Protein 3OMT (pdb70)

Foldseek 3Di:
DPDQAWWQQLVLCVVLVHDLVRLCVVVVHDSVVSVCCNVSNDPDDPVVLVVSCVVSVHDSVNGTDDPD/DDQAWWDLLVLCVVLVHDLVNQCVQVVHDSVVSVCCNVSVDPDDLVVLVVSCVSSVHDSVNGTDDPD

Solvent-accessible surface area: 7903 Å² total; per-residue (Å²): 141,168,90,161,91,21,4,65,1,146,50,0,5,77,111,95,65,78,84,63,119,73,0,14,123,70,34,135,86,113,169,74,52,0,49,88,8,12,86,24,100,77,24,6,53,1,75,22,1,14,75,0,1,143,33,6,95,10,19,0,56,73,0,0,29,52,47,178,208,122,146,107,26,3,66,1,143,55,0,4,77,109,86,66,83,85,55,109,63,0,10,145,70,33,132,76,109,134,95,44,0,47,89,12,11,88,28,108,68,26,5,53,1,73,20,0,12,51,0,1,131,32,8,132,15,10,0,56,56,0,0,33,43,44,153

Sequence (135 aa):
TERKKIFNRLKSVLAEKGKTNLWLTETLDKNKTTVSSKKWCTNDVQPSLLETLFDIAEALNVDVRELIIVSTKERKIIFNRLKSVLAEKGKTNLWLTTEETLDKNKKTTTVSSKKWCTNDVQPSLETLLFDIAEALNVDVRELIIVSTK

Nearest PDB structures (foldseek):
  3omt-assembly1_B  TM=1.010E+00  e=4.190E-11  Cytophaga hutchinsonii ATCC 33406
  3bs3-assembly1_A-2  TM=9.926E-01  e=1.210E-06  Bacteroides fragilis NCTC 9343
  2xi8-assembly1_A  TM=8.864E-01  e=1.452E-03  Enterococcus faecalis
  2xj3-assembly1_A  TM=8.855E-01  e=1.452E-03  Enterococcus faecalis
  2b5a-assembly1_A  TM=8.877E-01  e=2.467E-03  [Bacillus] caldolyticus

Secondary structure (DSSP, 8-state):
------B-HHHHHHHHT--HHHHHHHTT--HHHHHHHHTTSSPPPHHHHHHHHHHHTS-GGGGB----/-----B-HHHHHHHTT--HHHHHHHHT--HHHHHHHHTTSSPPPHHHHHHHHHHHTS-GGGGB----

CATH classification: 1.10.260.40

B-factor: mean 16.76, std 8.92, range [5.43, 55.79]

Radius of gyration: 15.11 Å; Cα contacts (8 Å, |Δi|>4): 196; chains: 2; bounding box: 30×32×40 Å

Structure (mmCIF, N/CA/C/O backbone):
data_3OMT
#
_entry.id   3OMT
#
_cell.length_a   39.855
_cell.length_b   44.882
_cell.length_c   86.408
_cell.angle_alpha   90.000
_cell.angle_beta   90.000
_cell.angle_gamma   90.000
#
_symmetry.space_group_name_H-M   'P 21 21 21'
#
loop_
_entity.id
_entity.type
_entity.pdbx_description
1 polymer 'uncharacterized protein'
2 non-polymer 'PHOSPHATE ION'
3 water water
#
loop_
_atom_site.group_PDB
_atom_site.id
_atom_site.type_symbol
_atom_site.label_atom_id
_atom_site.label_alt_id
_atom_site.label_comp_id
_atom_site.label_asym_id
_atom_site.label_entity_id
_atom_site.label_seq_id
_atom_site.pdbx_PDB_ins_code
_atom_site.Cartn_x
_atom_site.Cartn_y
_atom_site.Cartn_z
_atom_site.occupancy
_atom_site.B_iso_or_equiv
_atom_site.auth_seq_id
_atom_site.auth_comp_id
_atom_site.auth_asym_id
_atom_site.auth_atom_id
_atom_site.pdbx_PDB_model_num
ATOM 1 N N . THR A 1 5 ? 9.962 35.247 15.459 1.00 26.62 2 THR A N 1
ATOM 2 C CA . THR A 1 5 ? 8.752 34.456 15.854 1.00 24.90 2 THR A CA 1
ATOM 3 C C . THR A 1 5 ? 8.410 34.427 17.351 1.00 21.87 2 THR A C 1
ATOM 4 O O . THR A 1 5 ? 9.270 34.350 18.232 1.00 24.55 2 THR A O 1
ATOM 8 N N . GLU A 1 6 ? 7.117 34.330 17.610 1.00 18.20 3 GLU A N 1
ATOM 9 C CA . GLU A 1 6 ? 6.606 34.314 18.969 1.00 15.12 3 GLU A CA 1
ATOM 10 C C . GLU A 1 6 ? 6.305 32.862 19.323 1.00 12.72 3 GLU A C 1
ATOM 11 O O . GLU A 1 6 ? 5.871 32.595 20.420 1.00 12.33 3 GLU A O 1
ATOM 17 N N . ARG A 1 7 ? 6.503 31.952 18.372 1.00 10.38 4 ARG A N 1
ATOM 18 C CA . ARG A 1 7 ? 6.148 30.534 18.604 1.00 9.53 4 ARG A CA 1
ATOM 19 C C . ARG A 1 7 ? 6.856 29.945 19.819 1.00 9.28 4 ARG A C 1
ATOM 20 O O . ARG A 1 7 ? 8.082 30.087 19.975 1.00 9.71 4 ARG A O 1
ATOM 28 N N . LYS A 1 8 ? 6.065 29.275 20.653 1.00 8.64 5 LYS A N 1
ATOM 29 C CA A LYS A 1 8 ? 6.569 28.527 21.797 0.60 8.99 5 LYS A CA 1
ATOM 30 C CA B LYS A 1 8 ? 6.554 28.541 21.819 0.40 9.08 5 LYS A CA 1
ATOM 31 C C . LYS A 1 8 ? 6.346 27.026 21.668 1.00 8.81 5 LYS A C 1
ATOM 32 O O . LYS A 1 8 ? 7.047 26.235 22.327 1.00 10.48 5 LYS A O 1
ATOM 43 N N . ILE A 1 9 ? 5.383 26.635 20.844 1.00 7.82 6 ILE A N 1
ATOM 44 C CA . ILE A 1 9 ? 4.986 25.259 20.681 1.00 8.06 6 ILE A CA 1
ATOM 45 C C . ILE A 1 9 ? 5.464 24.717 19.340 1.00 7.25 6 ILE A C 1
ATOM 46 O O . ILE A 1 9 ? 5.062 25.207 18.302 1.00 8.28 6 ILE A O 1
ATOM 51 N N . PHE A 1 10 ? 6.304 23.684 19.384 1.00 6.86 7 PHE A N 1
ATOM 52 C CA . PHE A 1 10 ? 6.926 23.088 18.212 1.00 6.11 7 PHE A CA 1
ATOM 53 C C . PHE A 1 10 ? 6.594 21.609 18.099 1.00 5.43 7 PHE A C 1
ATOM 54 O O . PHE A 1 10 ? 6.385 21.095 16.976 1.00 7.82 7 PHE A O 1
ATOM 62 N N . ASN A 1 11 ? 6.539 20.903 19.225 1.00 6.96 8 ASN A N 1
ATOM 63 C CA . ASN A 1 11 ? 6.249 19.485 19.198 1.00 6.95 8 ASN A CA 1
ATOM 64 C C . ASN A 1 11 ? 4.920 19.207 19.871 1.00 7.19 8 ASN A C 1
ATOM 65 O O . ASN A 1 11 ? 4.427 20.003 20.689 1.00 7.85 8 ASN A O 1
ATOM 70 N N . ARG A 1 12 ? 4.366 18.058 19.541 1.00 8.21 9 ARG A N 1
ATOM 71 C CA . ARG A 1 12 ? 3.201 17.535 20.230 1.00 8.81 9 ARG A CA 1
ATOM 72 C C . ARG A 1 12 ? 3.449 16.132 20.838 1.00 8.28 9 ARG A C 1
ATOM 73 O O . ARG A 1 12 ? 2.540 15.264 20.886 1.00 8.23 9 ARG A O 1
ATOM 81 N N . LEU A 1 13 ? 4.644 15.961 21.397 1.00 8.08 10 LEU A N 1
ATOM 82 C CA . LEU A 1 13 ? 5.010 14.711 22.044 1.00 8.62 10 LEU A CA 1
ATOM 83 C C . LEU A 1 13 ? 4.078 14.335 23.182 1.00 8.60 10 LEU A C 1
ATOM 84 O O . LEU A 1 13 ? 3.654 13.181 23.273 1.00 8.93 10 LEU A O 1
ATOM 89 N N . LYS A 1 14 ? 3.716 15.302 24.014 1.00 8.73 11 LYS A N 1
ATOM 90 C CA . LYS A 1 14 ? 2.839 15.037 25.154 1.00 9.15 11 LYS A CA 1
ATOM 91 C C . LYS A 1 14 ? 1.541 14.403 24.640 1.00 8.78 11 LYS A C 1
ATOM 92 O O . LYS A 1 14 ? 1.059 13.428 25.193 1.00 10.18 11 LYS A O 1
ATOM 98 N N . SER A 1 15 ? 0.974 14.989 23.586 1.00 7.96 12 SER A N 1
ATOM 99 C CA . SER A 1 15 ? -0.268 14.463 23.005 1.00 8.78 12 SER A CA 1
ATOM 100 C C . SER A 1 15 ? -0.109 13.061 22.461 1.00 7.73 12 SER A C 1
ATOM 101 O O . SER A 1 15 ? -1.010 12.232 22.621 1.00 8.40 12 SER A O 1
ATOM 104 N N . VAL A 1 16 ? 0.998 12.803 21.746 1.00 8.29 13 VAL A N 1
ATOM 105 C CA . VAL A 1 16 ? 1.202 11.475 21.136 1.00 7.46 13 VAL A CA 1
ATOM 106 C C . VAL A 1 16 ? 1.404 10.438 22.239 1.00 8.16 13 VAL A C 1
ATOM 107 O O . VAL A 1 16 ? 0.888 9.321 22.153 1.00 8.05 13 VAL A O 1
ATOM 111 N N . LEU A 1 17 ? 2.159 10.778 23.272 1.00 8.82 14 LEU A N 1
ATOM 112 C CA . LEU A 1 17 ? 2.317 9.854 24.386 1.00 7.95 14 LEU A CA 1
ATOM 113 C C . LEU A 1 17 ? 0.931 9.536 25.002 1.00 8.08 14 LEU A C 1
ATOM 114 O O . LEU A 1 17 ? 0.620 8.382 25.286 1.00 9.19 14 LEU A O 1
ATOM 119 N N . ALA A 1 18 ? 0.080 10.533 25.160 1.00 8.35 15 ALA A N 1
ATOM 120 C CA . ALA A 1 18 ? -1.270 10.301 25.667 1.00 8.22 15 ALA A CA 1
ATOM 121 C C . ALA A 1 18 ? -2.109 9.415 24.724 1.00 8.08 15 ALA A C 1
ATOM 122 O O . ALA A 1 18 ? -2.796 8.491 25.177 1.00 9.37 15 ALA A O 1
ATOM 124 N N . GLU A 1 19 ? -2.024 9.643 23.417 1.00 6.73 16 GLU A N 1
ATOM 125 C CA . GLU A 1 19 ? -2.741 8.844 22.451 1.00 7.71 16 GLU A CA 1
ATOM 126 C C . GLU A 1 19 ? -2.349 7.401 22.560 1.00 8.64 16 GLU A C 1
ATOM 127 O O . GLU A 1 19 ? -3.199 6.507 22.532 1.00 8.49 16 GLU A O 1
ATOM 133 N N . LYS A 1 20 ? -1.038 7.180 22.713 1.00 8.22 17 LYS A N 1
ATOM 134 C CA . LYS A 1 20 ? -0.491 5.829 22.728 1.00 8.73 17 LYS A CA 1
ATOM 135 C C . LYS A 1 20 ? -0.562 5.161 24.111 1.00 8.44 17 LYS A C 1
ATOM 136 O O . LYS A 1 20 ? -0.244 3.986 24.238 1.00 9.79 17 LYS A O 1
ATOM 142 N N . GLY A 1 21 ? -0.981 5.902 25.139 1.00 7.92 18 GLY A N 1
ATOM 143 C CA . GLY A 1 21 ? -1.026 5.355 26.493 1.00 9.42 18 GLY A CA 1
ATOM 144 C C . GLY A 1 21 ? 0.360 5.162 27.138 1.00 9.68 18 GLY A C 1
ATOM 145 O O . GLY A 1 21 ? 0.549 4.305 27.991 1.00 10.23 18 GLY A O 1
ATOM 146 N N . LYS A 1 22 ? 1.342 5.957 26.738 1.00 10.95 19 LYS A N 1
ATOM 147 C CA . LYS A 1 22 ? 2.695 5.868 27.285 1.00 11.04 19 LYS A CA 1
ATOM 148 C C . LYS A 1 22 ? 3.001 7.066 28.165 1.00 11.05 19 LYS A C 1
ATOM 149 O O . LYS A 1 22 ? 2.453 8.121 27.991 1.00 13.69 19 LYS A O 1
ATOM 155 N N . THR A 1 23 ? 3.855 6.873 29.151 1.00 12.44 20 THR A N 1
ATOM 156 C CA . THR A 1 23 ? 4.202 7.922 30.102 1.00 11.84 20 THR A CA 1
ATOM 157 C C . THR A 1 23 ? 5.565 8.484 29.729 1.00 11.44 20 THR A C 1
ATOM 158 O O . THR A 1 23 ? 6.334 7.860 28.964 1.00 10.99 20 THR A O 1
ATOM 162 N N . ASN A 1 24 ? 5.909 9.604 30.347 1.00 10.78 21 ASN A N 1
ATOM 163 C CA . ASN A 1 24 ? 7.253 10.160 30.221 1.00 11.55 21 ASN A CA 1
ATOM 164 C C . ASN A 1 24 ? 8.300 9.163 30.702 1.00 10.51 21 ASN A C 1
ATOM 165 O O . ASN A 1 24 ? 9.341 9.014 30.093 1.00 10.41 21 ASN A O 1
ATOM 170 N N . LEU A 1 25 ? 8.016 8.490 31.800 1.00 10.90 22 LEU A N 1
ATOM 171 C CA . LEU A 1 25 ? 8.931 7.428 32.324 1.00 11.84 22 LEU A CA 1
ATOM 172 C C . LEU A 1 25 ? 9.170 6.340 31.294 1.00 11.83 22 LEU A C 1
ATOM 173 O O . LEU A 1 25 ? 10.298 5.965 31.012 1.00 11.23 22 LEU A O 1
ATOM 178 N N . TRP A 1 26 ? 8.104 5.870 30.665 1.00 11.04 23 TRP A N 1
ATOM 179 C CA . TRP A 1 26 ? 8.274 4.852 29.623 1.00 11.27 23 TRP A CA 1
ATOM 180 C C . TRP A 1 26 ? 9.231 5.315 28.525 1.00 10.15 23 TRP A C 1
ATOM 181 O O . TRP A 1 26 ? 10.111 4.573 28.072 1.00 9.85 23 TRP A O 1
ATOM 192 N N . LEU A 1 27 ? 9.050 6.540 28.062 1.00 9.98 24 LEU A N 1
ATOM 193 C CA . LEU A 1 27 ? 9.881 7.034 26.944 1.00 9.47 24 LEU A CA 1
ATOM 194 C C . LEU A 1 27 ? 11.310 7.222 27.398 1.00 10.16 24 LEU A C 1
ATOM 195 O O . LEU A 1 27 ? 12.272 6.878 26.688 1.00 10.21 24 LEU A O 1
ATOM 200 N N . THR A 1 28 ? 11.453 7.703 28.622 1.00 10.30 25 THR A N 1
ATOM 201 C CA . THR A 1 28 ? 12.749 7.936 29.205 1.00 10.57 25 THR A CA 1
ATOM 202 C C . THR A 1 28 ? 13.561 6.639 29.313 1.00 10.37 25 THR A C 1
ATOM 203 O O . THR A 1 28 ? 14.700 6.574 28.895 1.00 11.49 25 THR A O 1
ATOM 207 N N . GLU A 1 29 ? 12.932 5.587 29.831 1.00 10.84 26 GLU A N 1
ATOM 208 C CA . GLU A 1 29 ? 13.580 4.290 29.932 1.00 11.98 26 GLU A CA 1
ATOM 209 C C . GLU A 1 29 ? 13.824 3.692 28.548 1.00 12.50 26 GLU A C 1
ATOM 210 O O . GLU A 1 29 ? 14.899 3.167 28.261 1.00 13.40 26 GLU A O 1
ATOM 216 N N . THR A 1 30 ? 12.819 3.734 27.680 1.00 12.20 27 THR A N 1
ATOM 217 C CA . THR A 1 30 ? 12.897 3.077 26.381 1.00 13.15 27 THR A CA 1
ATOM 218 C C . THR A 1 30 ? 14.056 3.627 25.556 1.00 12.40 27 THR A C 1
ATOM 219 O O . THR A 1 30 ? 14.780 2.873 24.885 1.00 13.82 27 THR A O 1
ATOM 223 N N . LEU A 1 31 ? 14.225 4.938 25.594 1.00 12.29 28 LEU A N 1
ATOM 224 C CA . LEU A 1 31 ? 15.284 5.598 24.821 1.00 12.51 28 LEU A CA 1
ATOM 225 C C . LEU A 1 31 ? 16.593 5.745 25.584 1.00 12.56 28 LEU A C 1
ATOM 226 O O . LEU A 1 31 ? 17.526 6.332 25.058 1.00 13.98 28 LEU A O 1
ATOM 231 N N . ASP A 1 32 ? 16.687 5.220 26.815 1.00 13.27 29 ASP A N 1
ATOM 232 C CA . ASP A 1 32 ? 17.925 5.287 27.617 1.00 12.31 29 ASP A CA 1
ATOM 233 C C . ASP A 1 32 ? 18.345 6.755 27.785 1.00 12.96 29 ASP A C 1
ATOM 234 O O . ASP A 1 32 ? 19.483 7.103 27.551 1.00 12.91 29 ASP A O 1
ATOM 239 N N . LYS A 1 33 ? 17.376 7.613 28.134 1.00 12.79 30 LYS A N 1
ATOM 240 C CA . LYS A 1 33 ? 17.593 9.045 28.270 1.00 13.74 30 LYS A CA 1
ATOM 241 C C . LYS A 1 33 ? 17.530 9.450 29.756 1.00 13.55 30 LYS A C 1
ATOM 242 O O . LYS A 1 33 ? 17.215 8.661 30.635 1.00 14.31 30 LYS A O 1
ATOM 248 N N . ASN A 1 34 ? 17.857 10.694 30.020 1.00 14.63 31 ASN A N 1
ATOM 249 C CA . ASN A 1 34 ? 17.710 11.283 31.348 1.00 14.10 31 ASN A CA 1
ATOM 250 C C . ASN A 1 34 ? 16.291 11.833 31.498 1.00 13.85 31 ASN A C 1
ATOM 251 O O . ASN A 1 34 ? 15.676 12.280 30.522 1.00 14.34 31 ASN A O 1
ATOM 256 N N . LYS A 1 35 ? 15.781 11.832 32.710 1.00 14.11 32 LYS A N 1
ATOM 257 C CA . LYS A 1 35 ? 14.380 12.191 32.943 1.00 14.25 32 LYS A CA 1
ATOM 258 C C . LYS A 1 35 ? 14.108 13.638 32.628 1.00 13.77 32 LYS A C 1
ATOM 259 O O . LYS A 1 35 ? 13.048 13.971 32.054 1.00 12.98 32 LYS A O 1
ATOM 265 N N . THR A 1 36 ? 15.048 14.528 32.941 1.00 14.20 33 THR A N 1
ATOM 266 C CA . THR A 1 36 ? 14.749 15.944 32.713 1.00 15.35 33 THR A CA 1
ATOM 267 C C . THR A 1 36 ? 14.716 16.301 31.219 1.00 15.25 33 THR A C 1
ATOM 268 O O . THR A 1 36 ? 13.947 17.179 30.764 1.00 15.85 33 THR A O 1
ATOM 272 N N . THR A 1 37 ? 15.558 15.630 30.457 1.00 15.70 34 THR A N 1
ATOM 273 C CA . THR A 1 37 ? 15.606 15.808 29.010 1.00 15.36 34 THR A CA 1
ATOM 274 C C . THR A 1 37 ? 14.224 15.532 28.398 1.00 13.99 34 THR A C 1
ATOM 275 O O . THR A 1 37 ? 13.688 16.344 27.624 1.00 14.43 34 THR A O 1
ATOM 279 N N . VAL A 1 38 ? 13.648 14.399 28.771 1.00 13.25 35 VAL A N 1
ATOM 280 C CA . VAL A 1 38 ? 12.332 14.005 28.255 1.00 12.89 35 VAL A CA 1
ATOM 281 C C . VAL A 1 38 ? 11.239 14.939 28.740 1.00 12.42 35 VAL A C 1
ATOM 282 O O . VAL A 1 38 ? 10.358 15.349 27.990 1.00 12.55 35 VAL A O 1
ATOM 286 N N . SER A 1 39 ? 11.315 15.329 30.005 1.00 12.33 36 SER A N 1
ATOM 287 C CA A SER A 1 39 ? 10.340 16.246 30.547 0.60 12.07 36 SER A CA 1
ATOM 288 C CA B SER A 1 39 ? 10.360 16.266 30.574 0.40 12.39 36 SER A CA 1
ATOM 289 C C . SER A 1 39 ? 10.287 17.574 29.778 1.00 11.92 36 SER A C 1
ATOM 290 O O . SER A 1 39 ? 9.190 18.092 29.485 1.00 12.10 36 SER A O 1
ATOM 295 N N . LYS A 1 40 ? 11.457 18.111 29.454 1.00 11.56 37 LYS A N 1
ATOM 296 C CA A LYS A 1 40 ? 11.554 19.402 28.795 0.60 11.50 37 LYS A CA 1
ATOM 297 C CA B LYS A 1 40 ? 11.559 19.403 28.788 0.40 11.61 37 LYS A CA 1
ATOM 298 C C . LYS A 1 40 ? 11.103 19.291 27.333 1.00 10.97 37 LYS A C 1
ATOM 299 O O . LYS A 1 40 ? 10.607 20.260 26.755 1.00 11.10 37 LYS A O 1
ATOM 310 N N . TRP A 1 41 ? 11.264 18.114 26.731 1.00 9.84 38 TRP A N 1
ATOM 311 C CA . TRP A 1 41 ? 10.659 17.945 25.407 1.00 9.92 38 TRP A CA 1
ATOM 312 C C . TRP A 1 41 ? 9.123 18.130 25.543 1.00 10.26 38 TRP A C 1
ATOM 313 O O . TRP A 1 41 ? 8.466 18.834 24.754 1.00 8.84 38 TRP A O 1
ATOM 324 N N . CYS A 1 42 ? 8.538 17.432 26.505 1.00 10.37 39 CYS A N 1
ATOM 325 C CA . CYS A 1 42 ? 7.089 17.391 26.603 1.00 11.50 39 CYS A CA 1
ATOM 326 C C . CYS A 1 42 ? 6.477 18.757 26.919 1.00 10.79 39 CYS A C 1
ATOM 327 O O . CYS A 1 42 ? 5.379 19.087 26.440 1.00 11.64 39 CYS A O 1
ATOM 330 N N . THR A 1 43 ? 7.203 19.582 27.658 1.00 10.52 40 THR A N 1
ATOM 331 C CA . THR A 1 43 ? 6.736 20.935 27.938 1.00 10.40 40 THR A CA 1
ATOM 332 C C . THR A 1 43 ? 7.154 21.983 26.889 1.00 9.85 40 THR A C 1
ATOM 333 O O . THR A 1 43 ? 6.900 23.197 27.064 1.00 11.58 40 THR A O 1
ATOM 337 N N . ASN A 1 44 ? 7.776 21.542 25.799 1.00 8.86 41 ASN A N 1
ATOM 338 C CA . ASN A 1 44 ? 8.248 22.415 24.745 1.00 8.76 41 ASN A CA 1
ATOM 339 C C . ASN A 1 44 ? 9.261 23.433 25.241 1.00 10.13 41 ASN A C 1
ATOM 340 O O . ASN A 1 44 ? 9.421 24.507 24.657 1.00 11.29 41 ASN A O 1
ATOM 345 N N . ASP A 1 45 ? 9.980 23.051 26.297 1.00 10.32 42 ASP A N 1
ATOM 346 C CA . ASP A 1 45 ? 11.105 23.872 26.766 1.00 11.75 42 ASP A CA 1
ATOM 347 C C . ASP A 1 45 ? 12.389 23.643 26.020 1.00 12.70 42 ASP A C 1
ATOM 348 O O . ASP A 1 45 ? 13.149 24.591 25.804 1.00 15.02 42 ASP A O 1
ATOM 353 N N . VAL A 1 46 ? 12.656 22.393 25.638 1.00 12.30 43 VAL A N 1
ATOM 354 C CA . VAL A 1 46 ? 13.828 22.044 24.864 1.00 12.94 43 VAL A CA 1
ATOM 355 C C . VAL A 1 46 ? 13.307 21.104 23.778 1.00 11.96 43 VAL A C 1
ATOM 356 O O . VAL A 1 46 ? 12.491 20.205 24.053 1.00 14.45 43 VAL A O 1
ATOM 360 N N . GLN A 1 47 ? 13.750 21.305 22.551 1.00 9.33 44 GLN A N 1
ATOM 361 C CA . GLN A 1 47 ? 13.319 20.457 21.463 1.00 9.17 44 GLN A CA 1
ATOM 362 C C . GLN A 1 47 ? 14.320 19.339 21.222 1.00 9.94 44 GLN A C 1
ATOM 363 O O . GLN A 1 47 ? 15.542 19.555 21.250 1.00 11.30 44 GLN A O 1
ATOM 369 N N . PRO A 1 48 ? 13.815 18.147 20.944 1.00 9.03 45 PRO A N 1
ATOM 370 C CA . PRO A 1 48 ? 14.722 17.080 20.501 1.00 10.03 45 PRO A CA 1
ATOM 371 C C . PRO A 1 48 ? 15.300 17.397 19.129 1.00 9.80 45 PRO A C 1
ATOM 372 O O . PRO A 1 48 ? 14.696 18.139 18.385 1.00 8.64 45 PRO A O 1
ATOM 376 N N . SER A 1 49 ? 16.480 16.837 18.821 1.00 10.23 46 SER A N 1
ATOM 377 C CA . SER A 1 49 ? 16.993 16.870 17.471 1.00 9.28 46 SER A CA 1
ATOM 378 C C . SER A 1 49 ? 16.082 16.104 16.512 1.00 9.42 46 SER A C 1
ATOM 379 O O . SER A 1 49 ? 15.285 15.263 16.907 1.00 9.04 46 SER A O 1
ATOM 382 N N . LEU A 1 50 ? 16.251 16.361 15.231 1.00 9.63 47 LEU A N 1
ATOM 383 C CA A LEU A 1 50 ? 15.451 15.645 14.259 0.60 8.90 47 LEU A CA 1
ATOM 384 C CA B LEU A 1 50 ? 15.488 15.652 14.211 0.40 9.79 47 LEU A CA 1
ATOM 385 C C . LEU A 1 50 ? 15.766 14.155 14.327 1.00 9.12 47 LEU A C 1
ATOM 386 O O . LEU A 1 50 ? 14.840 13.328 14.311 1.00 8.94 47 LEU A O 1
ATOM 395 N N . GLU A 1 51 ? 17.042 13.791 14.478 1.00 9.83 48 GLU A N 1
ATOM 396 C CA . GLU A 1 51 ? 17.379 12.352 14.611 1.00 9.94 48 GLU A CA 1
ATOM 397 C C . GLU A 1 51 ? 16.704 11.716 15.828 1.00 9.67 48 GLU A C 1
ATOM 398 O O . GLU A 1 51 ? 16.148 10.617 15.723 1.00 9.44 48 GLU A O 1
ATOM 404 N N . THR A 1 52 ? 16.648 12.453 16.943 1.00 8.73 49 THR A N 1
ATOM 405 C CA . THR A 1 52 ? 15.980 11.935 18.127 1.00 9.13 49 THR A CA 1
ATOM 406 C C . THR A 1 52 ? 14.478 11.765 17.880 1.00 8.72 49 THR A C 1
ATOM 407 O O . THR A 1 52 ? 13.844 10.800 18.344 1.00 9.58 49 THR A O 1
ATOM 411 N N . LEU A 1 53 ? 13.893 12.714 17.154 1.00 8.32 50 LEU A N 1
ATOM 412 C CA . LEU A 1 53 ? 12.467 12.608 16.836 1.00 7.59 50 LEU A CA 1
ATOM 413 C C . LEU A 1 53 ? 12.176 11.294 16.095 1.00 8.02 50 LEU A C 1
ATOM 414 O O . LEU A 1 53 ? 11.173 10.646 16.344 1.00 7.83 50 LEU A O 1
ATOM 419 N N . PHE A 1 54 ? 13.061 10.893 15.186 1.00 8.02 51 PH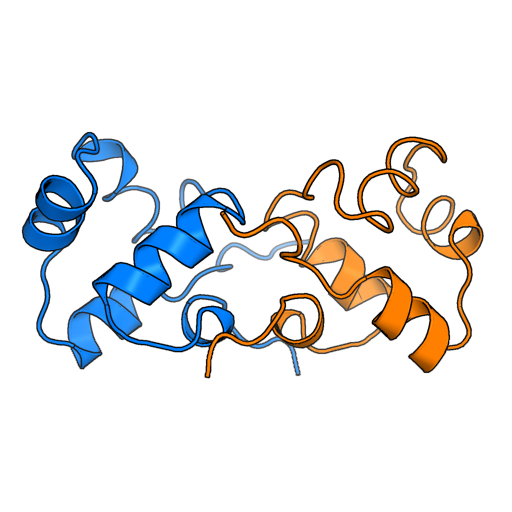E A N 1
ATOM 420 C CA . PHE A 1 54 ? 12.854 9.634 14.459 1.00 8.01 51 PHE A CA 1
ATOM 421 C C . PHE A 1 54 ? 12.906 8.435 15.451 1.00 8.36 51 PHE A C 1
ATOM 422 O O . PHE A 1 54 ? 12.115 7.504 15.330 1.00 8.83 51 PHE A O 1
ATOM 430 N N . ASP A 1 55 ? 13.818 8.477 16.412 1.00 8.73 52 ASP A N 1
ATOM 431 C CA . ASP A 1 55 ? 13.936 7.443 17.463 1.00 9.28 52 ASP A CA 1
ATOM 432 C C . ASP A 1 55 ? 12.663 7.377 18.323 1.00 8.77 52 ASP A C 1
ATOM 433 O O . ASP A 1 55 ? 12.163 6.305 18.594 1.00 9.82 52 ASP A O 1
ATOM 438 N N . ILE A 1 56 ? 12.122 8.545 18.695 1.00 8.50 53 ILE A N 1
ATOM 439 C CA . ILE A 1 56 ? 10.872 8.639 19.440 1.00 7.66 53 ILE A CA 1
ATOM 440 C C . ILE A 1 56 ? 9.734 8.018 18.624 1.00 8.00 53 ILE A C 1
ATOM 441 O O . ILE A 1 56 ? 8.920 7.246 19.157 1.00 9.60 53 ILE A O 1
ATOM 446 N N . ALA A 1 57 ? 9.660 8.368 17.338 1.00 8.07 54 ALA A N 1
ATOM 447 C CA . ALA A 1 57 ? 8.582 7.937 16.450 1.00 10.03 54 ALA A CA 1
ATOM 448 C C . ALA A 1 57 ? 8.641 6.415 16.303 1.00 10.33 54 ALA A C 1
ATOM 449 O O . ALA A 1 57 ? 7.630 5.728 16.313 1.00 11.26 54 ALA A O 1
ATOM 451 N N . GLU A 1 58 ? 9.852 5.882 16.183 1.00 10.98 55 GLU A N 1
ATOM 452 C CA . GLU A 1 58 ? 10.020 4.447 16.066 1.00 11.62 55 GLU A CA 1
ATOM 453 C C . GLU A 1 58 ? 9.552 3.722 17.365 1.00 11.94 55 GLU A C 1
ATOM 454 O O . GLU A 1 58 ? 8.829 2.702 17.300 1.00 13.22 55 GLU A O 1
ATOM 460 N N . ALA A 1 59 ? 9.923 4.256 18.515 1.00 11.30 56 ALA A N 1
ATOM 461 C CA . ALA A 1 59 ? 9.533 3.718 19.821 1.00 11.13 56 ALA A CA 1
ATOM 462 C C . ALA A 1 59 ? 8.025 3.693 19.997 1.00 10.94 56 ALA A C 1
ATOM 463 O O . ALA A 1 59 ? 7.457 2.698 20.490 1.00 12.42 56 ALA A O 1
ATOM 465 N N . LEU A 1 60 ? 7.386 4.775 19.575 1.00 10.38 57 LEU A N 1
ATOM 466 C CA . LEU A 1 60 ? 5.933 4.928 19.682 1.00 11.29 57 LEU A CA 1
ATOM 467 C C . LEU A 1 60 ? 5.143 4.305 18.562 1.00 11.69 57 LEU A C 1
ATOM 468 O O . LEU A 1 60 ? 3.894 4.232 18.639 1.00 12.52 57 LEU A O 1
ATOM 473 N N . ASN A 1 61 ? 5.822 3.904 17.504 1.00 12.01 58 ASN A N 1
ATOM 474 C CA . ASN A 1 61 ? 5.163 3.346 16.304 1.00 13.91 58 ASN A CA 1
ATOM 475 C C . ASN A 1 61 ? 4.178 4.316 15.628 1.00 13.89 58 ASN A C 1
ATOM 476 O O . ASN A 1 61 ? 3.006 3.970 15.330 1.00 14.85 58 ASN A O 1
ATOM 481 N N . VAL A 1 62 ? 4.659 5.545 15.427 1.00 11.62 59 VAL A N 1
ATOM 482 C CA . VAL A 1 62 ? 3.912 6.587 14.758 1.00 11.54 59 VAL A CA 1
ATOM 483 C C . VAL A 1 62 ? 4.808 7.194 13.701 1.00 10.47 59 VAL A C 1
ATOM 484 O O . VAL A 1 62 ? 6.036 7.134 13.785 1.00 10.11 59 VAL A O 1
ATOM 488 N N . ASP A 1 63 ? 4.181 7.817 12.709 1.00 10.77 60 ASP A N 1
ATOM 489 C CA . ASP A 1 63 ? 4.903 8.603 11.728 1.00 10.74 60 ASP A CA 1
ATOM 490 C C . ASP A 1 63 ? 5.545 9.759 12.492 1.00 9.76 60 ASP A C 1
ATOM 491 O O . ASP A 1 63 ? 4.890 10.444 13.259 1.00 8.81 60 ASP A O 1
ATOM 496 N N . VAL A 1 64 ? 6.834 9.943 12.286 1.00 8.30 61 VAL A N 1
ATOM 497 C CA . VAL A 1 64 ? 7.593 11.023 12.905 1.00 8.40 61 VAL A CA 1
ATOM 498 C C . VAL A 1 64 ? 6.901 12.379 12.690 1.00 7.53 61 VAL A C 1
ATOM 499 O O . VAL A 1 64 ? 6.947 13.263 13.562 1.00 7.90 61 VAL A O 1
ATOM 503 N N . ARG A 1 65 ? 6.225 12.536 11.557 1.00 7.26 62 ARG A N 1
ATOM 504 C CA . ARG A 1 65 ? 5.560 13.822 11.268 1.00 6.62 62 ARG A CA 1
ATOM 505 C C . ARG A 1 65 ? 4.512 14.175 12.331 1.00 7.04 62 ARG A C 1
ATOM 506 O O . ARG A 1 65 ? 4.236 15.391 12.576 1.00 8.66 62 ARG A O 1
ATOM 514 N N . GLU A 1 66 ? 3.900 13.156 12.951 1.00 6.97 63 GLU A N 1
ATOM 515 C CA . GLU A 1 66 ? 2.869 13.409 13.948 1.00 7.49 63 GLU A CA 1
ATOM 516 C C . GLU A 1 66 ? 3.425 13.994 15.258 1.00 7.43 63 GLU A C 1
ATOM 517 O O . GLU A 1 66 ? 2.663 14.497 16.064 1.00 7.25 63 GLU A O 1
ATOM 523 N N . LEU A 1 67 ? 4.749 13.914 15.474 1.00 7.10 64 LEU A N 1
ATOM 524 C CA . LEU A 1 67 ? 5.350 14.442 16.696 1.00 7.37 64 LEU A CA 1
ATOM 525 C C . LEU A 1 67 ? 5.506 15.946 16.636 1.00 7.61 64 LEU A C 1
ATOM 526 O O . LEU A 1 67 ? 5.796 16.550 17.640 1.00 8.47 64 LEU A O 1
ATOM 531 N N . ILE A 1 68 ? 5.360 16.535 15.447 1.00 7.41 65 ILE A N 1
ATOM 532 C CA A ILE A 1 68 ? 5.575 17.973 15.192 0.60 8.36 65 ILE A CA 1
ATOM 533 C CA B ILE A 1 68 ? 5.540 17.982 15.349 0.40 8.23 65 ILE A CA 1
ATOM 534 C C . ILE A 1 68 ? 4.202 18.612 14.972 1.00 7.90 65 ILE A C 1
ATOM 535 O O . ILE A 1 68 ? 3.352 18.008 14.311 1.00 7.65 65 ILE A O 1
ATOM 544 N N . VAL A 1 69 ? 3.979 19.819 15.474 1.00 7.55 66 VAL A N 1
ATOM 545 C CA . VAL A 1 69 ? 2.698 20.479 15.193 1.00 7.88 66 VAL A CA 1
ATOM 546 C C . VAL A 1 69 ? 2.684 20.914 13.713 1.00 8.02 66 VAL A C 1
ATOM 547 O O . VAL A 1 69 ? 3.711 21.308 13.140 1.00 9.29 66 VAL A O 1
ATOM 551 N N . SER A 1 70 ? 1.517 20.768 13.093 1.00 8.03 67 SER A N 1
ATOM 552 C CA . SER A 1 70 ? 1.305 21.251 11.738 1.00 9.35 67 SER A CA 1
ATOM 553 C C . SER A 1 70 ? 1.361 22.773 11.615 1.00 10.07 67 SER A C 1
ATOM 554 O O . SER A 1 70 ? 0.916 23.513 12.505 1.00 10.43 67 SER A O 1
ATOM 557 N N . THR A 1 71 ? 1.879 23.262 10.490 1.00 10.30 68 THR A N 1
ATOM 558 C CA . THR A 1 71 ? 1.814 24.672 10.192 1.00 12.35 68 THR A CA 1
ATOM 559 C C . THR A 1 71 ? 1.000 24.954 8.914 1.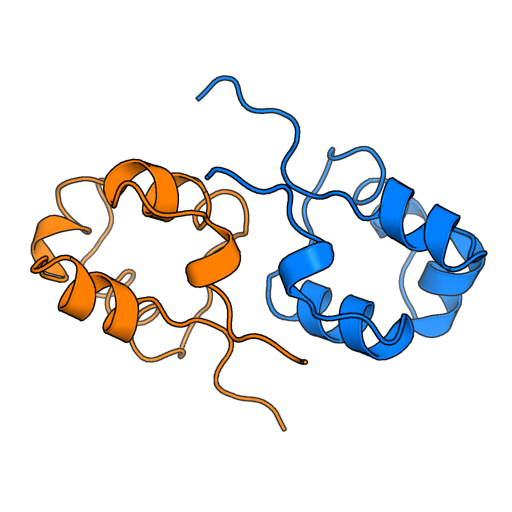00 14.66 68 THR A C 1
ATOM 560 O O . THR A 1 71 ? 1.009 26.078 8.432 1.00 20.72 68 THR A O 1
ATOM 564 N N . LYS A 1 72 ? 0.372 23.944 8.359 0.70 15.83 69 LYS A N 1
ATOM 565 C CA . LYS A 1 72 ? -0.527 24.103 7.217 0.70 19.20 69 LYS A CA 1
ATOM 566 C C . LYS A 1 72 ? -1.479 25.219 7.422 0.70 20.30 69 LYS A C 1
ATOM 567 O O . LYS A 1 72 ? -2.210 25.212 8.407 0.70 22.55 69 LYS A O 1
ATOM 573 N N . GLU B 1 6 ? 20.048 2.355 10.305 0.70 28.05 3 GLU B N 1
ATOM 574 C CA . GLU B 1 6 ? 21.086 2.993 9.448 0.70 27.88 3 GLU B CA 1
ATOM 575 C C . GLU B 1 6 ? 20.464 4.100 8.585 0.70 26.94 3 GLU B C 1
ATOM 576 O O . GLU B 1 6 ? 20.854 4.293 7.434 0.70 26.95 3 GLU B O 1
ATOM 582 N N . ARG B 1 7 ? 19.508 4.846 9.143 1.00 26.20 4 ARG B N 1
ATOM 583 C CA . ARG B 1 7 ? 18.871 5.933 8.369 1.00 24.05 4 ARG B CA 1
ATOM 584 C C . ARG B 1 7 ? 19.874 7.054 8.160 1.00 23.34 4 ARG B C 1
ATOM 585 O O . ARG B 1 7 ? 20.640 7.413 9.046 1.00 25.32 4 ARG B O 1
ATOM 593 N N . LYS B 1 8 ? 19.908 7.556 6.946 1.00 22.50 5 LYS B N 1
ATOM 594 C CA . LYS B 1 8 ? 20.766 8.651 6.597 1.00 22.62 5 LYS B CA 1
ATOM 595 C C . LYS B 1 8 ? 19.973 9.869 6.168 1.00 20.44 5 LYS B C 1
ATOM 596 O O . LYS B 1 8 ? 20.481 10.972 6.251 1.00 22.26 5 LYS B O 1
ATOM 602 N N . ILE B 1 9 ? 18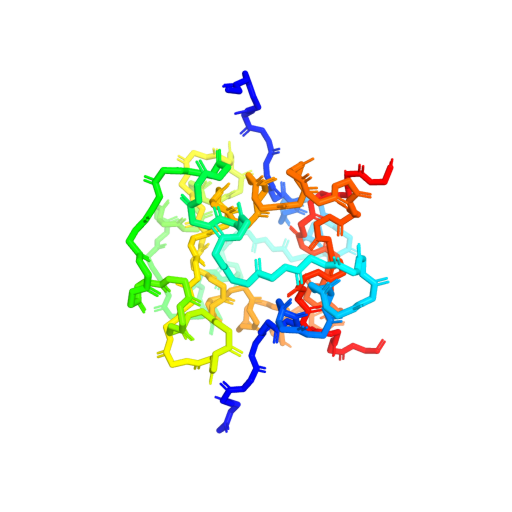.760 9.663 5.674 1.00 18.60 6 ILE B N 1
ATOM 603 C CA A ILE B 1 9 ? 17.987 10.727 5.062 0.60 17.05 6 ILE B CA 1
ATOM 604 C CA B ILE B 1 9 ? 17.997 10.740 5.079 0.40 16.71 6 ILE B CA 1
ATOM 605 C C . ILE B 1 9 ? 16.829 11.034 6.008 1.00 15.57 6 ILE B C 1
ATOM 606 O O . ILE B 1 9 ? 15.974 10.200 6.231 1.00 15.86 6 ILE B O 1
ATOM 615 N N . PHE B 1 10 ? 16.841 12.222 6.575 1.00 13.99 7 PHE B N 1
ATOM 616 C CA . PHE B 1 10 ? 15.831 12.642 7.527 1.00 11.32 7 PHE B CA 1
ATOM 617 C C . PHE B 1 10 ? 14.965 13.780 7.049 1.00 10.72 7 PHE B C 1
ATOM 618 O O . PHE B 1 10 ? 13.817 13.869 7.453 1.00 10.86 7 PHE B O 1
ATOM 626 N N . ASN B 1 11 ? 15.502 14.649 6.183 1.00 9.66 8 ASN B N 1
ATOM 627 C CA . ASN B 1 11 ? 14.746 15.776 5.638 1.00 9.89 8 ASN B CA 1
ATOM 628 C C . ASN B 1 11 ? 14.555 15.717 4.132 1.00 10.13 8 ASN B C 1
ATOM 629 O O . ASN B 1 11 ? 15.262 14.978 3.432 1.00 10.88 8 ASN B O 1
ATOM 634 N N . ARG B 1 12 ? 13.555 16.473 3.674 1.00 10.50 9 ARG B N 1
ATOM 635 C CA . ARG B 1 12 ? 13.176 16.610 2.283 1.00 11.69 9 ARG B CA 1
ATOM 636 C C . ARG B 1 12 ? 13.406 18.040 1.773 1.00 10.76 9 ARG B C 1
ATOM 637 O O . ARG B 1 12 ? 12.695 18.526 0.895 1.00 11.71 9 ARG B O 1
ATOM 645 N N . LEU B 1 13 ? 14.346 18.758 2.381 1.00 11.07 10 LEU B N 1
ATOM 646 C CA . LEU B 1 13 ? 14.541 20.190 2.053 1.00 9.81 10 LEU B CA 1
ATOM 647 C C . LEU B 1 13 ? 14.827 20.419 0.580 1.00 10.73 10 LEU B C 1
ATOM 648 O O . LEU B 1 13 ? 14.210 21.291 -0.060 1.00 12.80 10 LEU B O 1
ATOM 653 N N . LYS B 1 14 ? 15.734 19.636 0.028 1.00 11.64 11 LYS B N 1
ATOM 654 C CA . LYS B 1 14 ? 16.075 19.798 -1.378 1.00 13.29 11 LYS B CA 1
ATOM 655 C C . LYS B 1 14 ? 14.841 19.591 -2.254 1.00 13.01 11 LYS B C 1
ATOM 656 O O . LYS B 1 14 ? 14.605 20.380 -3.202 1.00 13.43 11 LYS B O 1
ATOM 662 N N . SER B 1 15 ? 14.059 18.547 -1.948 1.00 12.99 12 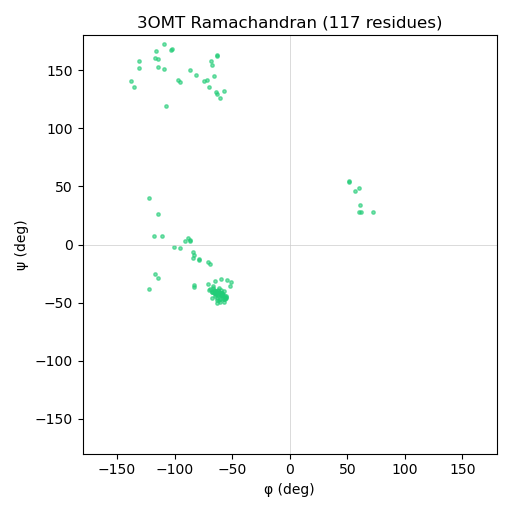SER B N 1
ATOM 663 C CA . SER B 1 15 ? 12.847 18.253 -2.717 1.00 14.03 12 SER B CA 1
ATOM 664 C C . SER B 1 15 ? 11.824 19.376 -2.618 1.00 13.69 12 SER B C 1
ATOM 665 O O . SER B 1 15 ? 11.217 19.785 -3.643 1.00 15.49 12 SER B O 1
ATOM 668 N N . VAL B 1 16 ? 11.659 19.912 -1.407 1.00 12.92 13 VAL B N 1
ATOM 669 C CA . VAL B 1 16 ? 10.681 20.979 -1.216 1.00 12.60 13 VAL B CA 1
ATOM 670 C C . VAL B 1 16 ? 11.116 22.307 -1.878 1.00 13.35 13 VAL B C 1
ATOM 671 O O . VAL B 1 16 ? 10.295 23.012 -2.461 1.00 14.47 13 VAL B O 1
ATOM 675 N N . LEU B 1 17 ? 12.398 22.637 -1.805 1.00 14.20 14 LEU B N 1
ATOM 676 C CA . LEU B 1 17 ? 12.911 23.778 -2.517 1.00 14.79 14 LEU B CA 1
ATOM 677 C C . LEU B 1 17 ? 12.566 23.627 -4.000 1.00 15.30 14 LEU B C 1
ATOM 678 O O . LEU B 1 17 ? 12.098 24.587 -4.594 1.00 17.32 14 LEU B O 1
ATOM 683 N N . ALA B 1 18 ? 12.778 22.439 -4.571 1.00 15.31 15 ALA B N 1
ATOM 684 C CA . ALA B 1 18 ? 12.503 22.216 -6.009 1.00 16.13 15 ALA B CA 1
ATOM 685 C C . ALA B 1 18 ? 10.975 22.379 -6.296 1.00 16.37 15 ALA B C 1
ATOM 686 O O . ALA B 1 18 ? 10.546 23.069 -7.251 1.00 17.10 15 ALA B O 1
ATOM 688 N N . GLU B 1 19 ? 10.152 21.833 -5.407 1.00 16.49 16 GLU B N 1
ATOM 689 C CA . GLU B 1 19 ? 8.710 21.962 -5.539 1.00 17.67 16 GLU B CA 1
ATOM 690 C C . GLU B 1 19 ? 8.287 23.404 -5.582 1.00 17.14 16 GLU B C 1
ATOM 691 O O . GLU B 1 19 ? 7.404 23.774 -6.391 1.00 18.95 16 GLU B O 1
ATOM 697 N N . LYS B 1 20 ? 8.878 24.224 -4.707 1.00 18.57 17 LYS B N 1
ATOM 698 C CA . LYS B 1 20 ? 8.520 25.623 -4.583 1.00 18.33 17 LYS B CA 1
ATOM 699 C C . LYS B 1 20 ? 9.269 26.572 -5.537 1.00 19.63 17 LYS B C 1
ATOM 700 O O . LYS B 1 20 ? 9.093 27.792 -5.461 1.00 21.12 17 LYS B O 1
ATOM 706 N N . GLY B 1 21 ? 10.100 26.013 -6.420 1.00 20.30 18 GLY B N 1
ATOM 707 C CA . GLY B 1 21 ? 10.903 26.812 -7.362 1.00 20.08 18 GLY B CA 1
ATOM 708 C C . GLY B 1 21 ? 11.895 27.776 -6.731 1.00 20.18 18 GLY B C 1
ATOM 709 O O . GLY B 1 21 ? 12.160 28.873 -7.277 1.00 21.43 18 GLY B O 1
ATOM 710 N N . LYS B 1 22 ? 12.466 27.375 -5.594 1.00 18.40 19 LYS B N 1
ATOM 711 C CA . LYS B 1 22 ? 13.424 28.194 -4.860 1.00 18.60 19 LYS B CA 1
ATOM 712 C C . LYS B 1 22 ? 14.787 27.537 -4.867 1.00 18.42 19 LYS B C 1
ATOM 713 O O . LYS B 1 22 ? 14.918 26.326 -4.998 1.00 22.09 19 LYS B O 1
ATOM 719 N N . THR B 1 23 ? 15.813 28.348 -4.764 1.00 18.69 20 THR B N 1
ATOM 720 C CA . THR B 1 23 ? 17.175 27.846 -4.735 1.00 19.04 20 THR B CA 1
ATOM 721 C C . THR B 1 23 ? 17.751 27.871 -3.313 1.00 18.27 20 THR B C 1
ATOM 722 O O . THR B 1 23 ? 17.242 28.565 -2.416 1.00 17.29 20 THR B O 1
ATOM 726 N N . ASN B 1 24 ? 18.878 27.200 -3.148 1.00 18.23 21 ASN B N 1
ATOM 727 C CA . ASN B 1 24 ? 19.669 27.300 -1.897 1.00 19.07 21 ASN B CA 1
ATOM 728 C C . ASN B 1 24 ? 20.019 28.752 -1.566 1.00 18.69 21 ASN B C 1
ATOM 729 O O . ASN B 1 24 ? 19.901 29.201 -0.437 1.00 18.07 21 ASN B O 1
ATOM 734 N N . LEU B 1 25 ? 20.440 29.491 -2.582 1.00 18.13 22 LEU B N 1
ATOM 735 C CA . LEU B 1 25 ? 20.811 30.867 -2.407 1.00 18.86 22 LEU B CA 1
ATOM 736 C C . LEU B 1 25 ? 19.646 31.681 -1.862 1.00 17.79 22 LEU B C 1
ATOM 737 O O . LEU B 1 25 ? 19.840 32.460 -0.952 1.00 18.26 22 LEU B O 1
ATOM 742 N N . TRP B 1 26 ? 18.437 31.460 -2.399 1.00 17.58 23 TRP B N 1
ATOM 743 C CA . TRP B 1 26 ? 17.233 32.119 -1.906 1.00 17.65 23 TRP B CA 1
ATOM 744 C C . TRP B 1 26 ? 17.075 31.847 -0.403 1.00 16.12 23 TRP B C 1
ATOM 745 O O . TRP B 1 26 ? 16.796 32.770 0.389 1.00 15.82 23 TRP B O 1
ATOM 756 N N . LEU B 1 27 ? 17.260 30.593 -0.006 1.00 16.23 24 LEU B N 1
ATOM 757 C CA . LEU B 1 27 ? 17.074 30.230 1.418 1.00 15.45 24 LEU B CA 1
ATOM 758 C C . LEU B 1 27 ? 18.143 30.864 2.323 1.00 15.74 24 LEU B C 1
ATOM 759 O O . LEU B 1 27 ? 17.836 31.378 3.400 1.00 16.21 24 LEU B O 1
ATOM 764 N N . THR B 1 28 ? 19.378 30.866 1.852 1.00 17.08 25 THR B N 1
ATOM 765 C CA A THR B 1 28 ? 20.489 31.482 2.590 0.60 18.20 25 THR B CA 1
ATOM 766 C CA B THR B 1 28 ? 20.495 31.475 2.574 0.40 17.95 25 THR B CA 1
ATOM 767 C C . THR B 1 28 ? 20.231 32.960 2.845 1.00 18.58 25 THR B C 1
ATOM 768 O O . THR B 1 28 ? 20.473 33.450 3.943 1.00 19.23 25 THR B O 1
ATOM 775 N N . GLU B 1 29 ? 19.749 33.672 1.827 1.00 19.78 26 GLU B N 1
ATOM 776 C CA A GLU B 1 29 ? 19.484 35.108 1.934 0.60 21.04 26 GLU B CA 1
ATOM 777 C CA B GLU B 1 29 ? 19.489 35.106 1.927 0.40 20.65 26 GLU B CA 1
ATOM 778 C C . GLU B 1 29 ? 18.262 35.356 2.808 1.00 20.64 26 GLU B C 1
ATOM 779 O O . GLU B 1 29 ? 18.301 36.183 3.724 1.00 21.66 26 GLU B O 1
ATOM 790 N N . THR B 1 30 ? 17.195 34.587 2.572 1.00 18.86 27 THR B N 1
ATOM 791 C CA . THR B 1 30 ? 15.989 34.732 3.324 1.00 18.61 27 THR B CA 1
ATOM 792 C C . THR B 1 30 ? 16.194 34.501 4.827 1.00 17.90 27 THR B C 1
ATOM 793 O O . THR B 1 30 ? 15.663 35.256 5.656 1.00 19.55 27 THR B O 1
ATOM 797 N N . LEU B 1 31 ? 16.956 33.476 5.177 1.00 17.79 28 LEU B N 1
ATOM 798 C CA . LEU B 1 31 ? 17.174 33.114 6.585 1.00 17.06 28 LEU B CA 1
ATOM 799 C C . LEU B 1 31 ? 18.459 33.701 7.218 1.00 15.77 28 LEU B C 1
ATOM 800 O O . LEU B 1 31 ? 18.703 33.542 8.406 1.00 15.48 28 LEU B O 1
ATOM 805 N N . ASP B 1 32 ? 19.259 34.412 6.428 1.00 16.12 29 ASP B N 1
ATOM 806 C CA . ASP B 1 32 ? 20.596 34.863 6.871 1.00 16.13 29 ASP B CA 1
ATOM 807 C C . ASP B 1 32 ? 21.449 33.754 7.424 1.00 15.38 29 ASP B C 1
ATOM 808 O O . ASP B 1 32 ? 21.947 33.869 8.551 1.00 16.97 29 ASP B O 1
ATOM 813 N N . LYS B 1 33 ? 21.620 32.701 6.631 1.00 14.37 30 LYS B N 1
ATOM 814 C CA . LYS B 1 33 ? 22.520 31.585 6.931 1.00 15.18 30 LYS B CA 1
ATOM 815 C C . LYS B 1 33 ? 23.630 31.500 5.912 1.00 15.71 30 LYS B C 1
ATOM 816 O O . LYS B 1 33 ? 23.603 32.149 4.856 1.00 18.78 30 LYS B O 1
ATOM 822 N N . ASN B 1 34 ? 24.646 30.719 6.228 1.00 16.49 31 ASN B N 1
ATOM 823 C CA . ASN B 1 34 ? 25.717 30.504 5.314 1.00 16.05 31 ASN B CA 1
ATOM 824 C C . ASN B 1 34 ? 25.370 29.458 4.286 1.00 15.58 31 ASN B C 1
ATOM 825 O O . ASN B 1 34 ? 24.666 28.477 4.575 1.00 14.44 31 ASN B O 1
ATOM 830 N N . LYS B 1 35 ? 25.884 29.648 3.085 1.00 16.22 32 LYS B N 1
ATOM 831 C CA A LYS B 1 35 ? 25.756 28.669 2.014 0.60 16.50 32 LYS B CA 1
ATOM 832 C CA B LYS B 1 35 ? 25.708 28.672 2.024 0.40 16.54 32 LYS B CA 1
ATOM 833 C C . LYS B 1 35 ? 26.067 27.248 2.414 1.00 16.04 32 LYS B C 1
ATOM 834 O O . LYS B 1 35 ? 25.296 26.309 2.107 1.00 16.02 32 LYS B O 1
ATOM 845 N N . THR B 1 36 ? 27.216 27.033 3.063 1.00 14.71 33 THR B N 1
ATOM 846 C CA A THR B 1 36 ? 27.615 25.654 3.353 0.60 15.64 33 THR B CA 1
ATOM 847 C CA B THR B 1 36 ? 27.629 25.669 3.364 0.40 15.49 33 THR B CA 1
ATOM 848 C C . THR B 1 36 ? 26.656 25.021 4.351 1.00 14.31 33 THR B C 1
ATOM 849 O O . THR B 1 36 ? 26.382 23.833 4.262 1.00 16.41 33 THR B O 1
ATOM 856 N N . THR B 1 37 ? 26.107 25.825 5.256 1.00 13.72 34 THR B N 1
ATOM 857 C CA . THR B 1 37 ? 25.142 25.314 6.242 1.00 12.70 34 THR B CA 1
ATOM 858 C C . THR B 1 37 ? 23.885 24.799 5.528 1.00 12.21 34 THR B C 1
ATOM 859 O O . THR B 1 37 ? 23.414 23.699 5.773 1.00 12.18 34 THR B O 1
ATOM 863 N N . VAL B 1 38 ? 23.338 25.613 4.659 1.00 12.67 35 VAL B N 1
ATOM 864 C CA . VAL B 1 38 ? 22.158 25.237 3.887 1.00 12.69 35 VAL B CA 1
ATOM 865 C C . VAL B 1 38 ? 22.449 24.018 2.983 1.00 13.27 35 VAL B C 1
ATOM 866 O O . VAL B 1 38 ? 21.645 23.081 2.874 1.00 11.54 35 VAL B O 1
ATOM 870 N N . SER B 1 39 ? 23.637 23.990 2.378 1.00 13.46 36 SER B N 1
ATOM 871 C CA A SER B 1 39 ? 24.015 22.867 1.545 0.50 14.64 36 SER B CA 1
ATOM 872 C CA B SER B 1 39 ? 24.021 22.858 1.549 0.50 13.73 36 SER B CA 1
ATOM 873 C C . SER B 1 39 ? 24.017 21.561 2.311 1.00 14.20 36 SER B C 1
ATOM 874 O O . SER B 1 39 ? 23.483 20.550 1.816 1.00 14.69 36 SER B O 1
ATOM 879 N N . LYS B 1 40 ? 24.597 21.588 3.515 1.00 13.64 37 LYS B N 1
ATOM 880 C CA A 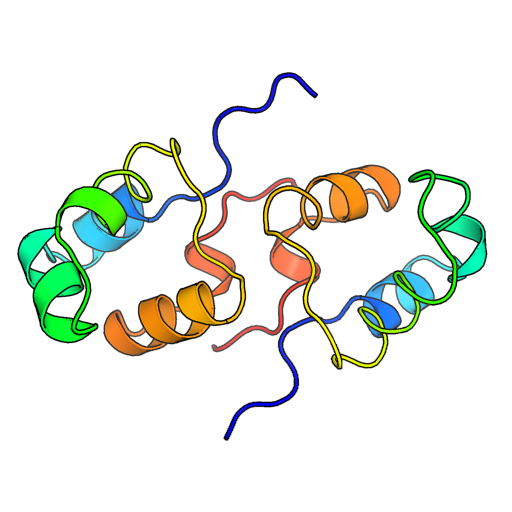LYS B 1 40 ? 24.663 20.419 4.372 0.60 14.08 37 LYS B CA 1
ATOM 881 C CA B LYS B 1 40 ? 24.657 20.399 4.337 0.40 13.83 37 LYS B CA 1
ATOM 882 C C . LYS B 1 40 ? 23.270 19.933 4.791 1.00 12.55 37 LYS B C 1
ATOM 883 O O . LYS B 1 40 ? 23.042 18.743 4.856 1.00 13.33 37 LYS B O 1
ATOM 894 N N . TRP B 1 41 ? 22.328 20.858 5.018 1.00 11.07 38 TRP B N 1
ATOM 895 C CA . TRP B 1 41 ? 20.930 20.443 5.244 1.00 10.81 38 TRP B CA 1
ATOM 896 C C . TRP B 1 41 ? 20.373 19.746 4.004 1.00 10.91 38 TRP B C 1
ATOM 897 O O . TRP B 1 41 ? 19.773 18.653 4.082 1.00 11.35 38 TRP B O 1
ATOM 908 N N . CYS B 1 42 ? 20.585 20.367 2.841 1.00 11.19 39 CYS B N 1
ATOM 909 C CA . CYS B 1 42 ? 20.022 19.809 1.597 1.00 12.22 39 CYS B CA 1
ATOM 910 C C . CYS B 1 42 ? 20.512 18.425 1.245 1.00 12.83 39 CYS B C 1
ATOM 911 O O . CYS B 1 42 ? 19.740 17.613 0.689 1.00 12.30 39 CYS B O 1
ATOM 914 N N . THR B 1 43 ? 21.805 18.167 1.521 1.00 12.93 40 THR B N 1
ATOM 915 C CA . THR B 1 43 ? 22.415 16.878 1.262 1.00 13.39 40 THR B CA 1
ATOM 916 C C . THR B 1 43 ? 22.236 15.883 2.410 1.00 12.39 40 THR B C 1
ATOM 917 O O . THR B 1 43 ? 22.735 14.765 2.347 1.00 13.23 40 THR B O 1
ATOM 921 N N . ASN B 1 44 ? 21.509 16.283 3.456 1.00 12.94 41 ASN B N 1
ATOM 922 C CA . ASN B 1 44 ? 21.258 15.436 4.622 1.00 13.22 41 ASN B CA 1
ATOM 923 C C . ASN B 1 44 ? 22.546 15.044 5.377 1.00 13.93 41 ASN B C 1
ATOM 924 O O . ASN B 1 44 ? 22.605 14.032 6.072 1.00 15.85 41 ASN B O 1
ATOM 929 N N . ASP B 1 45 ? 23.555 15.898 5.284 1.00 13.96 42 ASP B N 1
ATOM 930 C CA . ASP B 1 45 ? 24.799 15.704 6.006 1.00 15.33 42 ASP B CA 1
ATOM 931 C C . ASP B 1 45 ? 24.685 16.221 7.427 1.00 15.60 42 ASP B C 1
ATOM 932 O O . ASP B 1 45 ? 25.292 15.652 8.356 1.00 17.46 42 ASP B O 1
ATOM 937 N N . VAL B 1 46 ? 23.923 17.294 7.590 1.00 13.94 43 VAL B N 1
ATOM 938 C CA . VAL B 1 46 ? 23.654 17.852 8.900 1.00 14.28 43 VAL B CA 1
ATOM 939 C C . VAL B 1 46 ? 22.195 18.221 8.930 1.00 13.66 43 VAL B C 1
ATOM 940 O O . VAL B 1 46 ? 21.686 18.747 7.957 1.00 14.99 43 VAL B O 1
ATOM 944 N N . GLN B 1 47 ? 21.543 17.989 10.053 1.00 13.12 44 GLN B N 1
ATOM 945 C CA . GLN B 1 47 ? 20.140 18.340 10.175 1.00 11.89 44 GLN B CA 1
ATOM 946 C C . GLN B 1 47 ? 19.967 19.683 10.853 1.00 12.20 44 GLN B C 1
ATOM 947 O O . GLN B 1 47 ? 20.644 20.010 11.850 1.00 13.14 44 GLN B O 1
ATOM 953 N N . PRO B 1 48 ? 18.999 20.458 10.362 1.00 10.16 45 PRO B N 1
ATOM 954 C CA . PRO B 1 48 ? 18.631 21.661 11.093 1.00 11.53 45 PRO B CA 1
ATOM 955 C C . PRO B 1 48 ? 17.944 21.297 12.412 1.00 9.91 45 PRO B C 1
ATOM 956 O O . PRO B 1 48 ? 17.387 20.200 12.559 1.00 11.08 45 PRO B O 1
ATOM 960 N N . SER B 1 49 ? 17.972 22.224 13.351 1.00 9.76 46 SER B N 1
ATOM 961 C CA . SER B 1 49 ? 17.178 22.115 14.538 1.00 8.87 46 SER B CA 1
ATOM 962 C C . SER B 1 49 ? 15.738 22.138 14.193 1.00 8.34 46 SER B C 1
ATOM 963 O O . SER B 1 49 ? 15.343 22.637 13.156 1.00 8.77 46 SER B O 1
ATOM 966 N N . LEU B 1 50 ? 14.907 21.682 15.111 1.00 8.16 47 LEU B N 1
ATOM 967 C CA . LEU B 1 50 ? 13.454 21.741 14.848 1.00 7.69 47 LEU B CA 1
ATOM 968 C C . LEU B 1 50 ? 13.008 23.192 14.745 1.00 7.95 47 LEU B C 1
ATOM 969 O O . LEU B 1 50 ? 12.247 23.528 13.868 1.00 7.03 47 LEU B O 1
ATOM 974 N N . GLU B 1 51 ? 13.535 24.078 15.607 1.00 7.89 48 GLU B N 1
ATOM 975 C CA . GLU B 1 51 ? 13.164 25.474 15.485 1.00 7.99 48 GLU B CA 1
ATOM 976 C C . GLU B 1 51 ? 13.525 26.035 14.096 1.00 8.73 48 GLU B C 1
ATOM 977 O O . GLU B 1 51 ? 12.763 26.807 13.511 1.00 9.06 48 GLU B O 1
ATOM 983 N N . THR B 1 52 ? 14.706 25.715 13.594 1.00 8.09 49 THR B N 1
ATOM 984 C CA . THR B 1 52 ? 15.098 26.180 12.268 1.00 9.26 49 THR B CA 1
ATOM 985 C C . THR B 1 52 ? 14.263 25.564 11.173 1.00 8.93 49 THR B C 1
ATOM 986 O O . THR B 1 52 ? 13.912 26.240 10.170 1.00 9.00 49 THR B O 1
ATOM 990 N N . LEU B 1 53 ? 13.882 24.303 11.349 1.00 8.99 50 LEU B N 1
ATOM 991 C CA A LEU B 1 53 ? 12.937 23.692 10.416 0.60 8.66 50 LEU B CA 1
ATOM 992 C CA B LEU B 1 53 ? 12.957 23.686 10.415 0.40 8.55 50 LEU B CA 1
ATOM 993 C C . LEU B 1 53 ? 11.653 24.524 10.295 1.00 8.07 50 LEU B C 1
ATOM 994 O O . LEU B 1 53 ? 11.102 24.723 9.172 1.00 8.63 50 LEU B O 1
ATOM 1003 N N . PHE B 1 54 ? 11.134 25.006 11.439 1.00 7.98 51 PHE B N 1
ATOM 1004 C CA . PHE B 1 54 ? 9.970 25.874 11.435 1.00 7.76 51 PHE B CA 1
ATOM 1005 C C . PHE B 1 54 ? 10.229 27.173 10.695 1.00 8.21 51 PHE B C 1
ATOM 1006 O O . PHE B 1 54 ? 9.362 27.622 9.935 1.00 9.31 51 PHE B O 1
ATOM 1014 N N . ASP B 1 55 ? 11.427 27.738 10.847 1.00 8.20 52 ASP B N 1
ATOM 1015 C CA . ASP B 1 55 ? 11.788 28.980 10.112 1.00 10.01 52 ASP B CA 1
ATOM 1016 C C . ASP B 1 55 ? 11.824 28.721 8.601 1.00 9.36 52 ASP B C 1
ATOM 1017 O O . ASP B 1 55 ? 11.361 29.540 7.778 1.00 9.97 52 ASP B O 1
ATOM 1022 N N . ILE B 1 56 ? 12.380 27.592 8.231 1.00 8.78 53 ILE B N 1
ATOM 1023 C CA . ILE B 1 56 ? 12.461 27.197 6.812 1.00 9.96 53 ILE B CA 1
ATOM 1024 C C . ILE B 1 56 ? 11.036 27.009 6.244 1.00 9.46 53 ILE B C 1
ATOM 1025 O O . ILE B 1 56 ? 10.734 27.471 5.142 1.00 11.37 53 ILE B O 1
ATOM 1030 N N . ALA B 1 57 ? 10.182 26.312 6.980 1.00 9.44 54 ALA B N 1
ATOM 1031 C CA . ALA B 1 57 ? 8.805 26.102 6.547 1.00 9.12 54 ALA B CA 1
ATOM 1032 C C . ALA B 1 57 ? 8.057 27.404 6.359 1.00 10.82 54 ALA B C 1
ATOM 1033 O O . ALA B 1 57 ? 7.293 27.554 5.403 1.00 11.08 54 ALA B O 1
ATOM 1035 N N . GLU B 1 58 ? 8.250 28.345 7.274 1.00 11.01 55 GLU B N 1
ATOM 1036 C CA . GLU B 1 58 ? 7.583 29.626 7.184 1.00 13.16 55 GLU B CA 1
ATOM 1037 C C . GLU B 1 58 ? 8.076 30.375 5.933 1.00 13.63 55 GLU B C 1
ATOM 1038 O O . GLU B 1 58 ? 7.264 30.940 5.193 1.00 13.92 55 GLU B O 1
ATOM 1044 N N . ALA B 1 59 ? 9.378 30.338 5.687 1.00 13.70 56 ALA B N 1
ATOM 1045 C CA . ALA B 1 59 ? 9.960 31.037 4.541 1.00 14.07 56 ALA B CA 1
ATOM 1046 C C . ALA B 1 59 ? 9.384 30.480 3.232 1.00 13.75 56 ALA B C 1
ATOM 1047 O O . ALA B 1 59 ? 9.062 31.248 2.303 1.00 15.21 56 ALA B O 1
ATO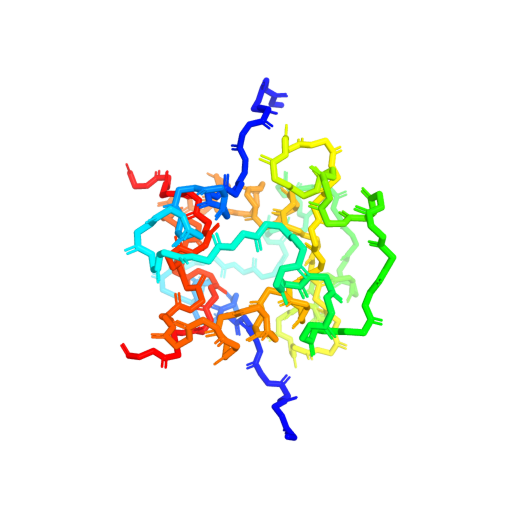M 1049 N N . LEU B 1 60 ? 9.253 29.156 3.175 1.00 13.00 57 LEU B N 1
ATOM 1050 C CA . LEU B 1 60 ? 8.772 28.419 2.001 1.00 13.38 57 LEU B CA 1
ATOM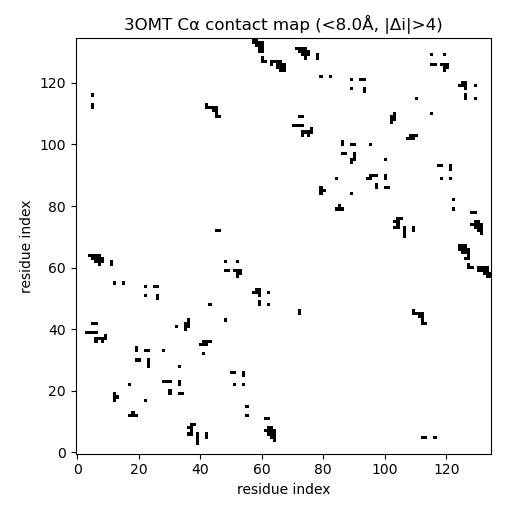 1051 C C . LEU B 1 60 ? 7.250 28.351 1.869 1.00 13.90 57 LEU B C 1
ATOM 1052 O O . LEU B 1 60 ? 6.741 27.932 0.839 1.00 15.12 57 LEU B O 1
ATOM 1057 N N . ASN B 1 61 ? 6.548 28.781 2.893 1.00 14.08 58 ASN B N 1
ATOM 1058 C CA . ASN B 1 61 ? 5.094 28.645 2.995 1.00 15.40 58 ASN B CA 1
ATOM 1059 C C . ASN B 1 61 ? 4.591 27.214 2.745 1.00 14.82 58 ASN B C 1
ATOM 1060 O O . ASN B 1 61 ? 3.717 26.956 1.900 1.00 15.24 58 ASN B O 1
ATOM 1065 N N . VAL B 1 62 ? 5.171 26.284 3.508 1.00 13.57 59 VAL B N 1
ATOM 1066 C CA . VAL B 1 62 ? 4.869 24.860 3.451 1.00 12.37 59 VAL B CA 1
ATOM 1067 C C . VAL B 1 62 ? 4.634 24.409 4.906 1.00 10.37 59 VAL B C 1
ATOM 1068 O O . VAL B 1 62 ? 5.195 24.993 5.851 1.00 10.95 59 VAL B O 1
ATOM 1072 N N . ASP B 1 63 ? 3.821 23.390 5.065 1.00 10.19 60 ASP B N 1
ATOM 1073 C CA . ASP B 1 63 ? 3.653 22.711 6.334 1.00 8.60 60 ASP B CA 1
ATOM 1074 C C . ASP B 1 63 ? 5.004 22.146 6.719 1.00 8.64 60 ASP B C 1
ATOM 1075 O O . ASP B 1 63 ? 5.636 21.467 5.928 1.00 8.41 60 ASP B O 1
ATOM 1080 N N . VAL B 1 64 ? 5.465 22.484 7.916 1.00 8.62 61 VAL B N 1
ATOM 1081 C CA . VAL B 1 64 ? 6.745 22.003 8.398 1.00 8.51 61 VAL B CA 1
ATOM 1082 C C . VAL B 1 64 ? 6.894 20.453 8.289 1.00 8.21 61 VAL B C 1
ATOM 1083 O O . VAL B 1 64 ? 7.989 19.930 8.056 1.00 8.42 61 VAL B O 1
ATOM 1087 N N . ARG B 1 65 ? 5.794 19.734 8.513 1.00 8.18 62 ARG B N 1
ATOM 1088 C CA . ARG B 1 65 ? 5.821 18.318 8.429 1.00 8.63 62 ARG B CA 1
ATOM 1089 C C . ARG B 1 65 ? 6.359 17.822 7.081 1.00 9.03 62 ARG B C 1
ATOM 1090 O O . ARG B 1 65 ? 6.951 16.735 7.008 1.00 9.98 62 ARG B O 1
ATOM 1098 N N . GLU B 1 66 ? 6.134 18.597 6.007 1.00 8.28 63 GLU B N 1
ATOM 1099 C CA . GLU B 1 66 ? 6.585 18.177 4.656 1.00 9.02 63 GLU B CA 1
ATOM 1100 C C . GLU B 1 66 ? 8.092 18.203 4.531 1.00 8.68 63 GLU B C 1
ATOM 1101 O O . GLU B 1 66 ? 8.643 17.592 3.637 1.00 10.35 63 GLU B O 1
ATOM 1107 N N . LEU B 1 67 ? 8.754 18.894 5.455 1.00 8.69 64 LEU B N 1
ATOM 1108 C CA . LEU B 1 67 ? 10.199 18.983 5.433 1.00 8.98 64 LEU B CA 1
ATOM 1109 C C . LEU B 1 67 ? 10.883 17.759 5.968 1.00 9.41 64 LEU B C 1
ATOM 1110 O O . LEU B 1 67 ? 12.100 17.593 5.792 1.00 11.08 64 LEU B O 1
ATOM 1115 N N . ILE B 1 68 ? 10.127 16.898 6.604 1.00 9.64 65 ILE B N 1
ATOM 1116 C CA A ILE B 1 68 ? 10.630 15.699 7.227 0.60 10.47 65 ILE B CA 1
ATOM 1117 C CA B ILE B 1 68 ? 10.713 15.693 7.167 0.40 10.34 65 ILE B CA 1
ATOM 1118 C C . ILE B 1 68 ? 10.190 14.473 6.425 1.00 10.88 65 ILE B C 1
ATOM 1119 O O . ILE B 1 68 ? 9.043 14.417 5.962 1.00 10.46 65 ILE B O 1
ATOM 1128 N N . VAL B 1 69 ? 11.063 13.489 6.292 1.00 10.46 66 VAL B N 1
ATOM 1129 C CA . VAL B 1 69 ? 10.704 12.217 5.674 1.00 11.80 66 VAL B CA 1
ATOM 1130 C C . VAL B 1 69 ? 9.639 11.516 6.538 1.00 12.37 66 VAL B C 1
ATOM 1131 O O . VAL B 1 69 ? 9.786 11.384 7.764 1.00 12.88 66 VAL B O 1
ATOM 1135 N N . SER B 1 70 ? 8.577 11.065 5.877 1.00 13.42 67 S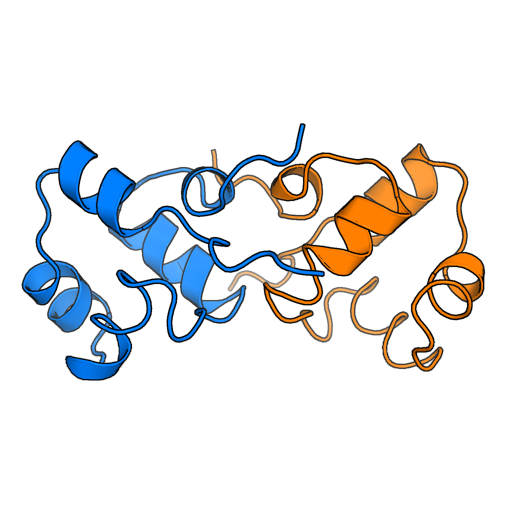ER B N 1
ATOM 1136 C CA . SER B 1 70 ? 7.509 10.371 6.527 1.00 13.28 67 SER B CA 1
ATOM 1137 C C . SER B 1 70 ? 7.969 8.960 6.864 1.00 13.46 67 SER B C 1
ATOM 1138 O O . SER B 1 70 ? 8.654 8.297 6.076 1.00 14.69 67 SER B O 1
ATOM 1141 N N . THR B 1 71 ? 7.583 8.473 8.026 1.00 12.99 68 THR B N 1
ATOM 1142 C CA . THR B 1 71 ? 7.979 7.113 8.417 1.00 16.23 68 THR B CA 1
ATOM 1143 C C . THR B 1 71 ? 6.718 6.245 8.416 1.00 19.19 68 THR B C 1
ATOM 1144 O O . THR B 1 71 ? 6.760 5.087 8.796 1.00 22.90 68 THR B O 1
ATOM 1148 N N . LYS B 1 72 ? 5.591 6.750 7.962 1.00 23.34 69 LYS B N 1
ATOM 1149 C CA . LYS B 1 72 ? 4.517 5.790 7.549 1.00 27.09 69 LYS B CA 1
ATOM 1150 C C . LYS B 1 72 ? 3.834 6.211 6.250 1.00 29.00 69 LYS B C 1
ATOM 1151 O O . LYS B 1 72 ? 2.904 7.004 6.298 1.00 31.64 69 LYS B O 1
#